Protein AF-A0A8S3QLZ5-F1 (afdb_monomer_lite)

Foldseek 3Di:
DDDPDDPPPPFPWDFDWAWEDQFPDDTDTDTFTAGPQATFQLSRLVRVCVVLVPDPLCSVQKFKFFDDPPDGDTDDRRDHDDPDGPHMYIAGNAQDPVSLLVLCVGVSSLSSHLSVLVVCVVVVVFPDDPVLVVVLVV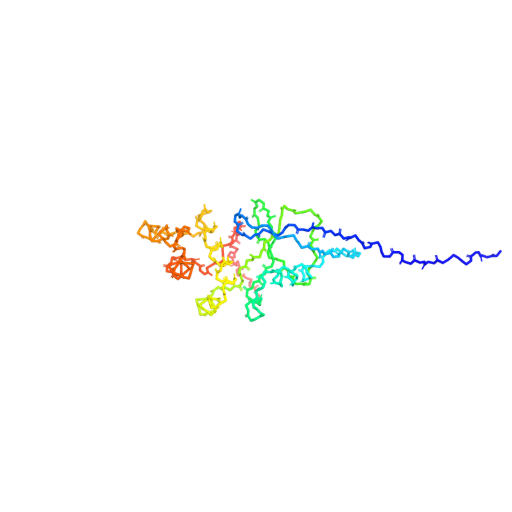CCPPVRHPSVVNVVSSVVTPCSSPDDDPPDDDDDDPPPPD

Secondary structure (DSSP, 8-state):
-------------EEEEEEEEETTTEEEEEEEEE-SS-BBHHHHHHHHHHHTT--HHHHTTEEEEEE-TT--EEPPTTPBPPSS-SEEEEEE----HHHHHHHTTSHHHHHHHHHHHHHHHHTTSS---HHHHHHHHHHH-TTS--HHHHHHHHTTSTTTT-----S-----------

Radius of gyration: 21.15 Å; chains: 1; bounding box: 56×43×69 Å

Organism: Mytilus edulis (NCBI:txid6550)

Structure (mmCIF, N/CA/C/O backbone):
data_AF-A0A8S3QLZ5-F1
#
_entry.id   AF-A0A8S3QLZ5-F1
#
loop_
_atom_site.group_PDB
_atom_site.id
_atom_site.type_symbol
_atom_site.label_atom_id
_atom_site.label_alt_id
_atom_site.label_comp_id
_atom_site.label_asym_id
_atom_site.label_entity_id
_atom_site.label_seq_id
_atom_site.pdbx_PDB_ins_code
_atom_site.Cartn_x
_atom_site.Cartn_y
_atom_site.Cartn_z
_atom_site.occupancy
_atom_site.B_iso_or_equiv
_atom_site.auth_seq_id
_atom_site.auth_comp_id
_atom_site.auth_asym_id
_atom_site.auth_atom_id
_atom_site.pdbx_PDB_model_num
ATOM 1 N N . MET A 1 1 ? 35.419 -14.842 -52.013 1.00 38.66 1 MET A N 1
ATOM 2 C CA . MET A 1 1 ? 35.947 -14.311 -50.736 1.00 38.66 1 MET A CA 1
ATOM 3 C C . MET A 1 1 ? 34.857 -13.467 -50.095 1.00 38.66 1 MET A C 1
ATOM 5 O O . MET A 1 1 ? 34.065 -12.885 -50.821 1.00 38.66 1 MET A O 1
ATOM 9 N N . ALA A 1 2 ? 34.747 -13.567 -48.773 1.00 33.78 2 ALA A N 1
ATOM 10 C CA . ALA A 1 2 ? 33.535 -13.402 -47.974 1.00 33.78 2 ALA A CA 1
ATOM 11 C C . ALA A 1 2 ? 32.787 -12.062 -48.118 1.00 33.78 2 ALA A C 1
ATOM 13 O O . ALA A 1 2 ? 33.377 -10.986 -48.067 1.00 33.78 2 ALA A O 1
ATOM 14 N N . ASN A 1 3 ? 31.458 -12.184 -48.206 1.00 32.62 3 ASN A N 1
ATOM 15 C CA . ASN A 1 3 ? 30.472 -11.127 -48.013 1.00 32.62 3 ASN A CA 1
ATOM 16 C C . ASN A 1 3 ? 30.622 -10.501 -46.617 1.00 32.62 3 ASN A C 1
ATOM 18 O O . ASN A 1 3 ? 30.444 -11.182 -45.607 1.00 32.62 3 ASN A O 1
ATOM 22 N N . GLY A 1 4 ? 30.874 -9.192 -46.568 1.00 35.72 4 GLY A N 1
ATOM 23 C CA . GLY A 1 4 ? 30.741 -8.376 -45.362 1.00 35.72 4 GLY A CA 1
ATOM 24 C C . GLY A 1 4 ? 29.267 -8.174 -45.011 1.00 35.72 4 GLY A C 1
ATOM 25 O O . GLY A 1 4 ? 28.651 -7.185 -45.406 1.00 35.72 4 GLY A O 1
ATOM 26 N N . GLY A 1 5 ? 28.690 -9.140 -44.298 1.00 31.17 5 GLY A N 1
ATOM 27 C CA . GLY A 1 5 ? 27.349 -9.052 -43.730 1.00 31.17 5 GLY A CA 1
ATOM 28 C C . GLY A 1 5 ? 27.332 -8.146 -42.500 1.00 31.17 5 GLY A C 1
ATOM 29 O O . GLY A 1 5 ? 27.926 -8.456 -41.473 1.00 31.17 5 GLY A O 1
ATOM 30 N N . LYS A 1 6 ? 26.630 -7.018 -42.618 1.00 37.41 6 LYS A N 1
ATOM 31 C CA . LYS A 1 6 ? 26.263 -6.115 -41.523 1.00 37.41 6 LYS A CA 1
ATOM 32 C C . LYS A 1 6 ? 25.498 -6.881 -40.435 1.00 37.41 6 LYS A C 1
ATOM 34 O O . LYS A 1 6 ? 24.363 -7.285 -40.670 1.00 37.41 6 LYS A O 1
ATOM 39 N N . HIS A 1 7 ? 26.046 -6.989 -39.227 1.00 30.58 7 HIS A N 1
ATOM 40 C CA . HIS A 1 7 ? 25.241 -7.292 -38.042 1.00 30.58 7 HIS A CA 1
ATOM 41 C C . HIS A 1 7 ? 24.691 -5.983 -37.469 1.00 30.58 7 HIS A C 1
ATOM 43 O O . HIS A 1 7 ? 25.236 -5.395 -36.540 1.00 30.58 7 HIS A O 1
ATOM 49 N N . GLN A 1 8 ? 23.600 -5.496 -38.063 1.00 28.69 8 GLN A N 1
ATOM 50 C CA . GLN A 1 8 ? 22.702 -4.585 -37.361 1.00 28.69 8 GLN A CA 1
ATOM 51 C C . GLN A 1 8 ? 22.042 -5.403 -36.247 1.00 28.69 8 GLN A C 1
ATOM 53 O O . GLN A 1 8 ? 21.185 -6.244 -36.515 1.00 28.69 8 GLN A O 1
ATOM 58 N N . HIS A 1 9 ? 22.459 -5.190 -34.998 1.00 26.91 9 HIS A N 1
ATOM 59 C CA . HIS A 1 9 ? 21.696 -5.649 -33.842 1.00 26.91 9 HIS A CA 1
ATOM 60 C C . HIS A 1 9 ? 20.375 -4.878 -33.822 1.00 26.91 9 HIS A C 1
ATOM 62 O O . HIS A 1 9 ? 20.281 -3.764 -33.309 1.00 26.91 9 HIS A O 1
ATOM 68 N N . VAL A 1 10 ? 19.349 -5.457 -34.441 1.00 25.02 10 VAL A N 1
ATOM 69 C CA . VAL A 1 10 ? 17.976 -4.977 -34.326 1.00 25.02 10 VAL A CA 1
ATOM 70 C C . VAL A 1 10 ? 17.531 -5.281 -32.897 1.00 25.02 10 VAL A C 1
ATOM 72 O O . VAL A 1 10 ? 17.107 -6.391 -32.583 1.00 25.02 10 VAL A O 1
ATOM 75 N N . HIS A 1 11 ? 17.664 -4.304 -32.000 1.00 28.17 11 HIS A N 1
ATOM 76 C CA . HIS A 1 11 ? 16.975 -4.341 -30.716 1.00 28.17 11 HIS A CA 1
ATOM 77 C C . HIS A 1 11 ? 15.482 -4.214 -31.005 1.00 28.17 11 HIS A C 1
ATOM 79 O O . HIS A 1 11 ? 14.970 -3.126 -31.266 1.00 28.17 11 HIS A O 1
ATOM 85 N N . VAL A 1 12 ? 14.781 -5.345 -31.014 1.00 28.92 12 VAL A N 1
ATOM 86 C CA . VAL A 1 12 ? 13.329 -5.359 -31.158 1.00 28.92 12 VAL A CA 1
ATOM 87 C C . VAL A 1 12 ? 12.719 -4.873 -29.841 1.00 28.92 12 VAL A C 1
ATOM 89 O O . VAL A 1 12 ? 12.478 -5.649 -28.920 1.00 28.92 12 VAL A O 1
ATOM 92 N N . ILE A 1 13 ? 12.524 -3.559 -29.735 1.00 28.52 13 ILE A N 1
ATOM 93 C CA . ILE A 1 13 ? 11.860 -2.914 -28.603 1.00 28.52 13 ILE A CA 1
ATOM 94 C C . ILE A 1 13 ? 10.350 -3.013 -28.833 1.00 28.52 13 ILE A C 1
ATOM 96 O O . ILE A 1 13 ? 9.782 -2.285 -29.646 1.00 28.52 13 ILE A O 1
ATOM 100 N N . TRP A 1 14 ? 9.682 -3.906 -28.106 1.00 30.55 14 TRP A N 1
ATOM 101 C CA . TRP A 1 14 ? 8.222 -3.967 -28.100 1.00 30.55 14 TRP A CA 1
ATOM 102 C C . TRP A 1 14 ? 7.679 -3.030 -27.024 1.00 30.55 14 TRP A C 1
ATOM 104 O O . TRP A 1 14 ? 8.029 -3.145 -25.848 1.00 30.55 14 TRP A O 1
ATOM 114 N N . LYS A 1 15 ? 6.805 -2.104 -27.422 1.00 35.25 15 LYS A N 1
ATOM 115 C CA . LYS A 1 15 ? 6.045 -1.262 -26.496 1.00 35.25 15 LYS A CA 1
ATOM 116 C C . LYS A 1 15 ? 4.899 -2.091 -25.925 1.00 35.25 15 LYS A C 1
ATOM 118 O O . LYS A 1 15 ? 3.974 -2.436 -26.656 1.00 35.25 15 LYS A O 1
ATOM 123 N N . ILE A 1 16 ? 4.962 -2.409 -24.636 1.00 42.19 16 ILE A N 1
ATOM 124 C CA . ILE A 1 16 ? 3.961 -3.247 -23.966 1.00 42.19 16 ILE A CA 1
ATOM 125 C C . ILE A 1 16 ? 3.168 -2.375 -22.985 1.00 42.19 16 ILE A C 1
ATOM 127 O O . ILE A 1 16 ? 3.733 -1.523 -22.296 1.00 42.19 16 ILE A O 1
ATOM 131 N N . LEU A 1 17 ? 1.845 -2.561 -22.960 1.00 40.56 17 LEU A N 1
ATOM 132 C CA . LEU A 1 17 ? 0.962 -1.995 -21.941 1.00 40.56 17 LEU A CA 1
ATOM 133 C C . LEU A 1 17 ? 0.842 -2.997 -20.794 1.00 40.56 17 LEU A C 1
ATOM 135 O O . LEU A 1 17 ? 0.566 -4.172 -21.034 1.00 40.56 17 LEU A O 1
ATOM 139 N N . ARG A 1 18 ? 1.049 -2.535 -19.562 1.00 45.38 18 ARG A N 1
ATOM 140 C CA . ARG A 1 18 ? 0.749 -3.311 -18.355 1.00 45.38 18 ARG A CA 1
ATOM 141 C C . ARG A 1 18 ? -0.312 -2.592 -17.542 1.00 45.38 18 ARG A C 1
ATOM 143 O O . ARG A 1 18 ? -0.185 -1.391 -17.306 1.00 45.38 18 ARG A O 1
ATOM 150 N N . ASP A 1 19 ? -1.334 -3.339 -17.143 1.00 45.28 19 ASP A N 1
ATOM 151 C CA . ASP A 1 19 ? -2.345 -2.877 -16.202 1.00 45.28 19 ASP A CA 1
ATOM 152 C C . ASP A 1 19 ? -1.801 -3.081 -14.780 1.00 45.28 19 ASP A C 1
ATOM 154 O O . ASP A 1 19 ? -1.492 -4.198 -14.362 1.00 45.28 19 ASP A O 1
ATOM 158 N N . ILE A 1 20 ? -1.633 -1.980 -14.055 1.00 53.75 20 ILE A N 1
ATOM 159 C CA . ILE A 1 20 ? -1.328 -1.965 -12.627 1.00 53.75 20 ILE A CA 1
ATOM 160 C C . ILE A 1 20 ? -2.637 -1.711 -11.909 1.00 53.75 20 ILE A C 1
ATOM 162 O O . ILE A 1 20 ? -3.325 -0.733 -12.195 1.00 53.75 20 ILE A O 1
ATOM 166 N N . THR A 1 21 ? -2.980 -2.586 -10.982 1.00 53.19 21 THR A N 1
ATOM 167 C CA . THR A 1 21 ? -4.201 -2.457 -10.203 1.00 53.19 21 THR A CA 1
ATOM 168 C C . THR A 1 21 ? -3.888 -1.775 -8.879 1.00 53.19 21 THR A C 1
ATOM 170 O O . THR A 1 21 ? -2.900 -2.076 -8.208 1.00 53.19 21 THR A O 1
ATOM 173 N N . ILE A 1 22 ? -4.739 -0.823 -8.523 1.00 49.91 22 ILE A N 1
ATOM 174 C CA . ILE A 1 22 ? -4.688 -0.060 -7.285 1.00 49.91 22 ILE A CA 1
ATOM 175 C C . ILE A 1 22 ? -6.006 -0.328 -6.552 1.00 49.91 22 ILE A C 1
ATOM 177 O O . ILE A 1 22 ? -7.075 0.137 -6.963 1.00 49.91 22 ILE A O 1
ATOM 181 N N . GLY A 1 23 ? -5.953 -1.138 -5.493 1.00 50.50 23 GLY A N 1
ATOM 182 C CA . GLY A 1 23 ? -7.153 -1.612 -4.791 1.00 50.50 23 GLY A CA 1
ATOM 183 C C . GLY A 1 23 ? -8.112 -2.396 -5.703 1.00 50.50 23 GLY A C 1
ATOM 184 O O . GLY A 1 23 ? -7.674 -3.163 -6.553 1.00 50.50 23 GLY A O 1
ATOM 185 N N . LYS A 1 24 ? -9.431 -2.204 -5.538 1.00 39.03 24 LYS A N 1
ATOM 186 C CA . LYS A 1 24 ? -10.476 -2.927 -6.298 1.00 39.03 24 LYS A CA 1
ATOM 187 C C . LYS A 1 24 ? -10.855 -2.350 -7.675 1.00 39.03 24 LYS A C 1
ATOM 189 O O . LYS A 1 24 ? -11.466 -3.067 -8.462 1.00 39.03 24 LYS A O 1
ATOM 194 N N . HIS A 1 25 ? -10.571 -1.075 -7.973 1.00 45.44 25 HIS A N 1
ATOM 195 C CA . HIS A 1 25 ? -11.290 -0.363 -9.055 1.00 45.44 25 HIS A CA 1
ATOM 196 C C . HIS A 1 25 ? -10.466 0.600 -9.916 1.00 45.44 25 HIS A C 1
ATOM 198 O O . HIS A 1 25 ? -11.017 1.169 -10.858 1.00 45.44 25 HIS A O 1
ATOM 204 N N . GLN A 1 26 ? -9.172 0.796 -9.647 1.00 57.19 26 GLN A N 1
ATOM 205 C CA . GLN A 1 26 ? -8.365 1.710 -10.452 1.00 57.19 26 GLN A CA 1
ATOM 206 C C . GLN A 1 26 ? -7.246 0.950 -11.159 1.00 57.19 26 GLN A C 1
ATOM 208 O O . GLN A 1 26 ? -6.352 0.388 -10.529 1.00 57.19 26 GLN A O 1
ATOM 213 N N . HIS A 1 27 ? -7.325 0.925 -12.488 1.00 66.12 27 HIS A N 1
ATOM 214 C CA . HIS A 1 27 ? -6.304 0.342 -13.347 1.00 66.12 27 HIS A CA 1
ATOM 215 C C . HIS A 1 27 ? -5.479 1.458 -13.975 1.00 66.12 27 HIS A C 1
ATOM 217 O O . HIS A 1 27 ? -6.002 2.327 -14.675 1.00 66.12 27 HIS A O 1
ATOM 223 N N . LEU A 1 28 ? -4.176 1.419 -13.741 1.00 70.38 28 LEU A N 1
ATOM 224 C CA . LEU A 1 28 ? -3.210 2.295 -14.369 1.00 70.38 28 LEU A CA 1
ATOM 225 C C . LEU A 1 28 ? -2.515 1.547 -15.504 1.00 70.38 28 LEU A C 1
ATOM 227 O O . LEU A 1 28 ? -1.862 0.531 -15.282 1.00 70.38 28 LEU A O 1
ATOM 231 N N . ARG A 1 29 ? -2.606 2.075 -16.727 1.00 73.88 29 ARG A N 1
ATOM 232 C CA . ARG A 1 29 ? -1.867 1.533 -17.873 1.00 73.88 29 ARG A CA 1
ATOM 233 C C . ARG A 1 29 ? -0.500 2.173 -17.994 1.00 73.88 29 ARG A C 1
ATOM 235 O O . ARG A 1 29 ? -0.386 3.303 -18.467 1.00 73.88 29 ARG A O 1
ATOM 242 N N . VAL A 1 30 ? 0.539 1.419 -17.661 1.00 77.50 30 VAL A N 1
ATOM 243 C CA . VAL A 1 30 ? 1.923 1.876 -17.796 1.00 77.50 30 VAL A CA 1
ATOM 244 C C . VAL A 1 30 ? 2.525 1.351 -19.095 1.00 77.50 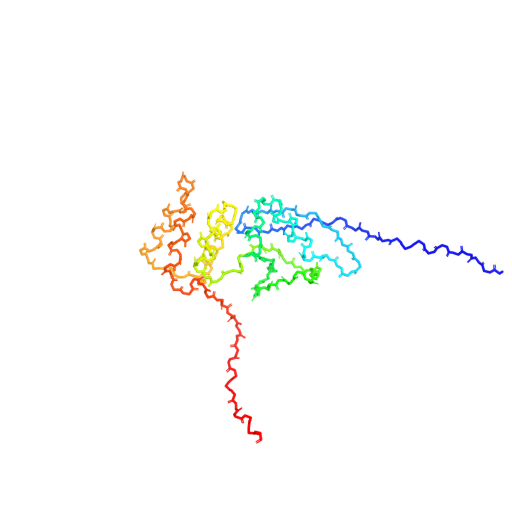30 VAL A C 1
ATOM 246 O O . VAL A 1 30 ? 2.448 0.165 -19.419 1.00 77.50 30 VAL A O 1
ATOM 249 N N . ARG A 1 31 ? 3.122 2.265 -19.866 1.00 76.12 31 ARG A N 1
ATOM 250 C CA . ARG A 1 31 ? 3.871 1.949 -21.089 1.00 76.12 31 ARG A CA 1
ATOM 251 C C . ARG A 1 31 ? 5.329 1.713 -20.738 1.00 76.12 31 ARG A C 1
ATOM 253 O O . ARG A 1 31 ? 6.014 2.647 -20.317 1.00 76.12 31 ARG A O 1
ATOM 260 N N . VAL A 1 32 ? 5.810 0.504 -20.984 1.00 81.25 32 VAL A N 1
ATOM 261 C CA . VAL A 1 32 ? 7.182 0.093 -20.661 1.00 81.25 32 VAL A CA 1
ATOM 262 C C . VAL A 1 32 ? 7.878 -0.538 -21.850 1.00 81.25 32 VAL A C 1
ATOM 264 O O . VAL A 1 32 ? 7.230 -1.014 -22.791 1.00 81.25 32 VAL A O 1
ATOM 267 N N . TYR A 1 33 ? 9.205 -0.501 -21.806 1.00 80.00 33 TYR A N 1
ATOM 268 C CA . TYR A 1 33 ? 10.045 -1.112 -22.818 1.00 80.00 33 TYR A CA 1
ATOM 269 C C . TYR A 1 33 ? 10.495 -2.495 -22.361 1.00 80.00 33 TYR A C 1
ATOM 271 O O . TYR A 1 33 ? 10.914 -2.698 -21.224 1.00 80.00 33 TYR A O 1
ATOM 279 N N . ARG A 1 34 ? 10.400 -3.466 -23.269 1.00 81.69 34 ARG A N 1
ATOM 280 C CA . ARG A 1 34 ? 10.999 -4.783 -23.073 1.00 81.69 34 ARG A CA 1
ATOM 281 C C . ARG A 1 34 ? 12.383 -4.800 -23.717 1.00 81.69 34 ARG A C 1
ATOM 283 O O . ARG A 1 34 ? 12.490 -4.555 -24.918 1.00 81.69 34 ARG A O 1
ATOM 290 N N . ASN A 1 35 ? 13.410 -5.101 -22.928 1.00 81.94 35 ASN A N 1
ATOM 291 C CA . ASN A 1 35 ? 14.761 -5.388 -23.410 1.00 81.94 35 ASN A CA 1
ATOM 292 C C . ASN A 1 35 ? 14.979 -6.916 -23.532 1.00 81.94 35 ASN A C 1
ATOM 294 O O . ASN A 1 35 ? 14.023 -7.692 -23.449 1.00 81.94 35 ASN A O 1
ATOM 298 N N . GLN A 1 36 ? 16.221 -7.348 -23.783 1.00 80.75 36 GLN A N 1
ATOM 299 C CA . GLN A 1 36 ? 16.559 -8.775 -23.920 1.00 80.75 36 GLN A CA 1
ATOM 300 C C . GLN A 1 36 ? 16.295 -9.569 -22.630 1.00 80.75 36 GLN A C 1
ATOM 302 O O . GLN A 1 36 ? 15.846 -10.711 -22.710 1.00 80.75 36 GLN A O 1
ATOM 307 N N . ASP A 1 37 ? 16.494 -8.940 -21.472 1.00 80.56 37 ASP A N 1
ATOM 308 C CA . ASP A 1 37 ? 16.343 -9.557 -20.151 1.00 80.56 37 ASP A CA 1
ATOM 309 C C . ASP A 1 37 ? 14.888 -9.549 -19.651 1.00 80.56 37 ASP A C 1
ATOM 311 O O . ASP A 1 37 ? 14.487 -10.396 -18.854 1.00 80.56 37 ASP A O 1
ATOM 315 N N . GLY A 1 38 ? 14.062 -8.617 -20.137 1.00 85.38 38 GLY A N 1
ATOM 316 C CA . GLY A 1 38 ? 12.651 -8.519 -19.786 1.00 85.38 38 GLY A CA 1
ATOM 317 C C . GLY A 1 38 ? 12.154 -7.082 -19.674 1.00 85.38 38 GLY A C 1
ATOM 318 O O . GLY A 1 38 ? 12.584 -6.185 -20.394 1.00 85.38 38 GLY A O 1
ATOM 319 N N . ILE A 1 39 ? 11.176 -6.870 -18.796 1.00 86.50 39 ILE A N 1
ATOM 320 C CA . ILE A 1 39 ? 10.671 -5.538 -18.440 1.00 86.50 39 ILE A CA 1
ATOM 321 C C . ILE A 1 39 ? 11.205 -5.209 -17.048 1.00 86.50 39 ILE A C 1
ATOM 323 O O . ILE A 1 39 ? 10.994 -5.997 -16.129 1.00 86.50 39 ILE A O 1
ATOM 327 N N . SER A 1 40 ? 11.881 -4.072 -16.883 1.00 89.50 40 SER A N 1
ATOM 328 C CA . SER A 1 40 ? 12.439 -3.666 -15.587 1.00 89.50 40 SER A CA 1
ATOM 329 C C . SER A 1 40 ? 11.334 -3.360 -14.572 1.00 89.50 40 SER A C 1
ATOM 331 O O . SER A 1 40 ? 10.430 -2.570 -14.850 1.00 89.50 40 SER A O 1
ATOM 333 N N . THR A 1 41 ? 11.427 -3.949 -13.376 1.00 90.12 41 THR A N 1
ATOM 334 C CA . THR A 1 41 ? 10.516 -3.639 -12.261 1.00 90.12 41 THR A CA 1
ATOM 335 C C . THR A 1 41 ? 10.641 -2.174 -11.855 1.00 90.12 41 THR A C 1
ATOM 337 O O . THR A 1 41 ? 9.626 -1.515 -11.633 1.00 90.12 41 THR A O 1
ATOM 340 N N . ASN A 1 42 ? 11.869 -1.644 -11.808 1.00 91.62 42 ASN A N 1
ATOM 341 C CA . ASN A 1 42 ? 12.111 -0.247 -11.456 1.00 91.62 42 ASN A CA 1
ATOM 342 C C . ASN A 1 42 ? 11.460 0.719 -12.452 1.00 91.62 42 ASN A C 1
ATOM 344 O O . ASN A 1 42 ? 10.768 1.638 -12.034 1.00 91.62 42 ASN A O 1
ATOM 348 N N . GLU A 1 43 ? 11.605 0.474 -13.761 1.00 90.81 43 GLU A N 1
ATOM 349 C CA . GLU A 1 43 ? 10.988 1.322 -14.796 1.00 90.81 43 GLU A CA 1
ATOM 350 C C . GLU A 1 43 ? 9.459 1.353 -14.656 1.00 90.81 43 GLU A C 1
ATOM 352 O O . GLU A 1 43 ? 8.828 2.404 -14.788 1.00 90.81 43 GLU A O 1
ATOM 357 N N . VAL A 1 44 ? 8.853 0.191 -14.393 1.00 89.31 44 VAL A N 1
ATOM 358 C CA . VAL A 1 44 ? 7.405 0.078 -14.185 1.00 89.31 44 VAL A CA 1
ATOM 359 C C . VAL A 1 44 ? 6.991 0.863 -12.946 1.00 89.31 44 VAL A C 1
ATOM 361 O O . VAL A 1 44 ? 6.050 1.651 -13.019 1.00 89.31 44 VAL A O 1
ATOM 364 N N . PHE A 1 45 ? 7.693 0.662 -11.829 1.00 91.56 45 PHE A N 1
ATOM 365 C CA . PHE A 1 45 ? 7.384 1.300 -10.556 1.00 91.56 45 PHE A CA 1
ATOM 366 C C . PHE A 1 45 ? 7.527 2.825 -10.623 1.00 91.56 45 PHE A C 1
ATOM 368 O O . PHE A 1 45 ? 6.589 3.526 -10.255 1.00 91.56 45 PHE A O 1
ATOM 375 N N . GLU A 1 46 ? 8.631 3.344 -11.167 1.00 92.81 46 GLU A N 1
ATOM 376 C CA . GLU A 1 46 ? 8.865 4.786 -11.330 1.00 92.81 46 GLU A CA 1
ATOM 377 C C . GLU A 1 46 ? 7.799 5.447 -12.204 1.00 92.81 46 GLU A C 1
ATOM 379 O O . GLU A 1 46 ? 7.254 6.494 -11.856 1.00 92.81 46 GLU A O 1
ATOM 384 N N . LYS A 1 47 ? 7.450 4.829 -13.338 1.00 91.50 47 LYS A N 1
ATOM 385 C CA . LYS A 1 47 ? 6.393 5.366 -14.202 1.00 91.50 47 LYS A CA 1
ATOM 386 C C . LYS A 1 47 ? 5.033 5.317 -13.522 1.00 91.50 47 LYS A C 1
ATOM 388 O O . LYS A 1 47 ? 4.247 6.247 -13.686 1.00 91.50 47 LYS A O 1
ATOM 393 N N . ALA A 1 48 ? 4.746 4.254 -12.776 1.00 90.00 48 ALA A N 1
ATOM 394 C CA . ALA A 1 48 ? 3.480 4.108 -12.080 1.00 90.00 48 ALA A CA 1
ATOM 395 C C . ALA A 1 48 ? 3.305 5.175 -10.995 1.00 90.00 48 ALA A C 1
ATOM 397 O O . ALA A 1 48 ? 2.295 5.876 -10.981 1.00 90.00 48 ALA A O 1
ATOM 398 N N . THR A 1 49 ? 4.304 5.350 -10.129 1.00 91.94 49 THR A N 1
ATOM 399 C CA . THR A 1 49 ? 4.268 6.350 -9.053 1.00 91.94 49 THR A CA 1
ATOM 400 C C . THR A 1 49 ? 4.263 7.775 -9.601 1.00 91.94 49 THR A C 1
ATOM 402 O O . THR A 1 49 ? 3.523 8.616 -9.089 1.00 91.94 49 THR A O 1
ATOM 405 N N . PHE A 1 50 ? 4.983 8.029 -10.699 1.00 92.69 50 PHE A N 1
ATOM 406 C CA . PHE A 1 50 ? 4.923 9.301 -11.416 1.00 92.69 50 PHE A CA 1
ATOM 407 C C . PHE A 1 50 ? 3.521 9.592 -11.966 1.00 92.69 50 PHE A C 1
ATOM 409 O O . PHE A 1 50 ? 2.982 10.673 -11.743 1.00 92.69 50 PHE A O 1
ATOM 416 N N . MET A 1 51 ? 2.897 8.630 -12.654 1.00 89.00 51 MET A N 1
ATOM 417 C CA . MET A 1 51 ? 1.547 8.803 -13.205 1.00 89.00 51 MET A CA 1
ATOM 418 C C . MET A 1 51 ? 0.480 8.976 -12.117 1.00 89.00 51 MET A C 1
ATOM 420 O O . MET A 1 51 ? -0.534 9.626 -12.363 1.00 89.00 51 MET A O 1
ATOM 424 N N . LEU A 1 52 ? 0.707 8.415 -10.928 1.00 88.94 52 LEU A N 1
ATOM 425 C CA . LEU A 1 52 ? -0.151 8.617 -9.761 1.00 88.94 52 LEU A CA 1
ATOM 426 C C . LEU A 1 52 ? 0.083 9.952 -9.060 1.00 88.94 52 LEU A C 1
ATOM 428 O O . LEU A 1 52 ? -0.695 10.299 -8.180 1.00 88.94 52 LEU A O 1
ATOM 432 N N . ASN A 1 53 ? 1.119 10.703 -9.446 1.00 93.25 53 ASN A N 1
ATOM 433 C CA . ASN A 1 53 ? 1.542 11.927 -8.774 1.00 93.25 53 ASN A CA 1
ATOM 434 C C . ASN A 1 53 ? 1.864 11.700 -7.281 1.00 93.25 53 ASN A C 1
ATOM 436 O O . ASN A 1 53 ? 1.585 12.550 -6.434 1.00 93.25 53 ASN A O 1
ATOM 440 N N . LEU A 1 54 ? 2.437 10.534 -6.960 1.00 92.50 54 LEU A N 1
ATOM 441 C CA . LEU A 1 54 ? 2.925 10.220 -5.619 1.00 92.50 54 LEU A CA 1
ATOM 442 C C . LEU A 1 54 ? 4.154 11.087 -5.316 1.00 92.50 54 LEU A C 1
ATOM 444 O O . LEU A 1 54 ? 5.073 11.173 -6.134 1.00 92.50 54 LEU A O 1
ATOM 448 N N . LYS A 1 55 ? 4.204 11.736 -4.147 1.00 95.38 55 LYS A N 1
ATOM 449 C CA . LYS A 1 55 ? 5.346 12.587 -3.790 1.00 95.38 55 LYS A CA 1
ATOM 450 C C . LYS A 1 55 ? 6.604 11.739 -3.664 1.00 95.38 55 LYS A C 1
ATOM 452 O O . LYS A 1 55 ? 6.577 10.663 -3.076 1.00 95.38 55 LYS A O 1
ATOM 457 N N . GLN A 1 56 ? 7.741 12.275 -4.107 1.00 93.69 56 GLN A N 1
ATOM 458 C CA . GLN A 1 56 ? 9.022 11.561 -4.062 1.00 93.69 56 GLN A CA 1
ATOM 459 C C . GLN A 1 56 ? 9.380 11.047 -2.656 1.00 93.69 56 GLN A C 1
ATOM 461 O O . GLN A 1 56 ? 9.849 9.923 -2.519 1.00 93.69 56 GLN A O 1
ATOM 466 N N . ALA A 1 57 ? 9.103 11.839 -1.615 1.00 94.62 57 ALA A N 1
ATOM 467 C CA . ALA A 1 57 ? 9.323 11.453 -0.217 1.00 94.62 57 ALA A CA 1
ATOM 468 C C . ALA A 1 57 ? 8.414 10.303 0.262 1.00 94.62 57 ALA A C 1
ATOM 470 O O . ALA A 1 57 ? 8.655 9.722 1.311 1.00 94.62 57 ALA A O 1
ATOM 471 N N . SER A 1 58 ? 7.349 9.994 -0.477 1.00 95.94 58 SER A N 1
ATOM 472 C CA . SER A 1 58 ? 6.454 8.872 -0.204 1.00 95.94 58 SER A CA 1
ATOM 473 C C . SER A 1 58 ? 6.826 7.635 -1.019 1.00 95.94 58 SER A C 1
ATOM 475 O O . SER A 1 58 ? 6.608 6.532 -0.536 1.00 95.94 58 SER A O 1
ATOM 477 N N . VAL A 1 59 ? 7.426 7.791 -2.208 1.00 94.62 59 VAL A N 1
ATOM 478 C CA . VAL A 1 59 ? 7.768 6.690 -3.135 1.00 94.62 59 VAL A CA 1
ATOM 479 C C . VAL A 1 59 ? 8.591 5.583 -2.470 1.00 94.62 59 VAL A C 1
ATOM 481 O O . VAL A 1 59 ? 8.325 4.409 -2.712 1.00 94.62 59 VAL A O 1
ATOM 484 N N . GLU A 1 60 ? 9.553 5.930 -1.611 1.00 93.69 60 GLU A N 1
ATOM 485 C CA . GLU A 1 60 ? 10.425 4.951 -0.938 1.00 93.69 60 GLU A CA 1
ATOM 486 C C . GLU A 1 60 ? 9.679 3.993 0.006 1.00 93.69 60 GLU A C 1
ATOM 488 O O . GLU A 1 60 ? 10.184 2.922 0.342 1.00 93.69 60 GLU A O 1
ATOM 493 N N . HIS A 1 61 ? 8.457 4.356 0.399 1.00 95.56 61 HIS A N 1
ATOM 494 C CA . HIS A 1 61 ? 7.603 3.578 1.286 1.00 95.56 61 HIS A CA 1
ATOM 495 C C . HIS A 1 61 ? 6.577 2.725 0.539 1.00 95.56 61 HIS A C 1
ATOM 497 O O . HIS A 1 61 ? 5.680 2.169 1.166 1.00 95.56 61 HIS A O 1
ATOM 503 N N . PHE A 1 62 ? 6.697 2.603 -0.782 1.00 93.12 62 PHE A N 1
ATOM 504 C CA . PHE A 1 62 ? 5.873 1.720 -1.599 1.00 93.12 62 PHE A CA 1
ATOM 505 C C . PHE A 1 62 ? 6.747 0.755 -2.397 1.00 93.12 62 PHE A C 1
ATOM 507 O O . PHE A 1 62 ? 7.936 0.980 -2.623 1.00 93.12 62 PHE A O 1
ATOM 514 N N . SER A 1 63 ? 6.158 -0.357 -2.826 1.00 91.81 63 SER A N 1
ATOM 515 C CA . SER A 1 63 ? 6.844 -1.337 -3.662 1.00 91.81 63 SER A CA 1
ATOM 516 C C . SER A 1 63 ? 5.875 -2.006 -4.629 1.00 91.81 63 SER A C 1
ATOM 518 O O . SER A 1 63 ? 4.657 -1.975 -4.432 1.00 91.81 63 SER A O 1
ATOM 520 N N . LEU A 1 64 ? 6.426 -2.599 -5.689 1.00 88.75 64 LEU A N 1
ATOM 521 C CA . LEU A 1 64 ? 5.657 -3.343 -6.676 1.00 88.75 64 LEU A CA 1
ATOM 522 C C . LEU A 1 64 ? 5.517 -4.803 -6.236 1.00 88.75 64 LEU A C 1
ATOM 524 O O . LEU A 1 64 ? 6.488 -5.443 -5.829 1.00 88.75 64 LEU A O 1
ATOM 528 N N . PHE A 1 65 ? 4.309 -5.337 -6.354 1.00 86.31 65 PHE A N 1
ATOM 529 C CA . PHE A 1 65 ? 3.971 -6.714 -6.023 1.00 86.31 65 PHE A CA 1
ATOM 530 C C . PHE A 1 65 ? 3.383 -7.428 -7.230 1.00 86.31 65 PHE A C 1
ATOM 532 O O . PHE A 1 65 ? 2.638 -6.836 -8.014 1.00 86.31 65 PHE A O 1
ATOM 539 N N . LEU A 1 66 ? 3.694 -8.717 -7.349 1.00 82.19 66 LEU A N 1
ATOM 540 C CA . LEU A 1 66 ? 2.974 -9.621 -8.238 1.00 82.19 66 LEU A CA 1
ATOM 541 C C . LEU A 1 66 ? 1.700 -10.100 -7.558 1.00 82.19 66 LEU A C 1
ATOM 543 O O . LEU A 1 66 ? 1.737 -10.538 -6.408 1.00 82.19 66 LEU A O 1
ATOM 547 N N . PHE A 1 67 ? 0.607 -10.085 -8.311 1.00 68.75 67 PHE A N 1
ATOM 548 C CA . PHE A 1 67 ? -0.623 -10.753 -7.926 1.00 68.75 67 PHE A CA 1
ATOM 549 C C . PHE A 1 67 ? -0.642 -12.175 -8.460 1.00 68.75 67 PHE A C 1
ATOM 551 O O . PHE A 1 67 ? -0.413 -12.417 -9.647 1.00 68.75 67 PHE A O 1
ATOM 558 N N . GLY A 1 68 ? -0.933 -13.112 -7.570 1.00 64.31 68 GLY A N 1
ATOM 559 C CA . GLY A 1 68 ? -1.187 -14.502 -7.900 1.00 64.31 68 GLY A CA 1
ATOM 560 C C . GLY A 1 68 ? -2.079 -15.121 -6.834 1.00 64.31 68 GLY A C 1
ATOM 561 O O . GLY A 1 68 ? -2.107 -14.655 -5.699 1.00 64.31 68 GLY A O 1
ATOM 562 N N . LYS A 1 69 ? -2.786 -16.199 -7.191 1.00 52.31 69 LYS A N 1
ATOM 563 C CA . LYS A 1 69 ? -3.814 -16.854 -6.356 1.00 52.31 69 LYS A CA 1
ATOM 564 C C . LYS A 1 69 ? -3.379 -17.285 -4.942 1.00 52.31 69 LYS A C 1
ATOM 566 O O . LYS A 1 69 ? -4.244 -17.701 -4.183 1.00 52.31 69 LYS A O 1
ATOM 571 N N . LYS A 1 70 ? -2.081 -17.269 -4.612 1.00 53.56 70 LYS A N 1
ATOM 572 C CA . LYS A 1 70 ? -1.539 -17.773 -3.333 1.00 53.56 70 LYS A CA 1
ATOM 573 C C . LYS A 1 70 ? -0.350 -16.995 -2.754 1.00 53.56 70 LYS A C 1
ATOM 575 O O . LYS A 1 70 ? 0.099 -17.327 -1.671 1.00 53.56 70 LYS A O 1
ATOM 580 N N . LEU A 1 71 ? 0.231 -16.024 -3.466 1.00 57.38 71 LEU A N 1
ATOM 581 C CA . LEU A 1 71 ? 1.483 -15.392 -3.025 1.00 57.38 71 LEU A CA 1
ATOM 582 C C . LEU A 1 71 ? 1.536 -13.917 -3.424 1.00 57.38 71 LEU A C 1
ATOM 584 O O . LEU A 1 71 ? 1.624 -13.588 -4.606 1.00 57.38 71 LEU A O 1
ATOM 588 N N . ASN A 1 72 ? 1.577 -13.042 -2.418 1.00 70.81 72 ASN A N 1
ATOM 589 C CA . ASN A 1 72 ? 1.953 -11.639 -2.574 1.00 70.81 72 ASN A CA 1
ATOM 590 C C . ASN A 1 72 ? 3.482 -11.536 -2.618 1.00 70.81 72 ASN A C 1
ATOM 592 O O . ASN A 1 72 ? 4.141 -11.367 -1.592 1.00 70.81 72 ASN A O 1
ATOM 596 N N . LYS A 1 73 ? 4.071 -11.656 -3.812 1.00 82.81 73 LYS A N 1
ATOM 597 C CA . LYS A 1 73 ? 5.527 -11.548 -3.963 1.00 82.81 73 LYS A CA 1
ATOM 598 C C . LYS A 1 73 ? 5.935 -10.103 -4.220 1.00 82.81 73 LYS A C 1
ATOM 600 O O . LYS A 1 73 ? 5.628 -9.553 -5.279 1.00 82.81 73 LYS A O 1
ATOM 605 N N . ARG A 1 74 ? 6.697 -9.526 -3.288 1.00 87.56 74 ARG A N 1
ATOM 606 C CA . ARG A 1 74 ? 7.397 -8.254 -3.501 1.00 87.56 74 ARG A CA 1
ATOM 607 C C . ARG A 1 74 ? 8.453 -8.415 -4.595 1.00 87.56 74 ARG A C 1
ATOM 609 O O . ARG A 1 74 ? 9.244 -9.360 -4.564 1.00 87.56 74 ARG A O 1
ATOM 616 N N . LEU A 1 75 ? 8.484 -7.479 -5.533 1.00 87.62 75 LEU A N 1
ATOM 617 C CA . LEU A 1 75 ? 9.503 -7.390 -6.573 1.00 87.62 75 LEU A CA 1
ATOM 618 C C . LEU A 1 75 ? 10.598 -6.413 -6.147 1.00 87.62 75 LEU A C 1
ATOM 620 O O . LEU A 1 75 ? 10.308 -5.322 -5.654 1.00 87.62 75 LEU A O 1
ATOM 624 N N . ARG A 1 76 ? 11.866 -6.788 -6.335 1.00 88.56 76 ARG A N 1
ATOM 625 C CA . ARG A 1 76 ? 12.985 -5.874 -6.082 1.00 88.56 76 ARG A CA 1
ATOM 626 C C . ARG A 1 76 ? 13.165 -4.957 -7.281 1.00 88.56 76 ARG A C 1
ATOM 628 O O . ARG A 1 76 ? 12.913 -5.344 -8.418 1.00 88.56 76 ARG A O 1
ATOM 635 N N . ASN A 1 77 ? 13.696 -3.763 -7.044 1.00 83.88 77 ASN A N 1
ATOM 636 C CA . ASN A 1 77 ? 13.916 -2.783 -8.110 1.00 83.88 77 ASN A CA 1
ATOM 637 C C . ASN A 1 77 ? 14.890 -3.305 -9.187 1.00 83.88 77 ASN A C 1
ATOM 639 O O . ASN A 1 77 ? 14.761 -2.956 -10.354 1.00 83.88 77 ASN A O 1
ATOM 643 N N . CYS A 1 78 ? 15.827 -4.184 -8.823 1.00 87.06 78 CYS A N 1
ATOM 644 C CA . CYS A 1 78 ? 16.759 -4.811 -9.763 1.00 87.06 78 CYS A CA 1
ATOM 645 C C . CYS A 1 78 ? 16.195 -6.038 -10.503 1.00 87.06 78 CYS A C 1
ATOM 647 O O . CYS A 1 78 ? 16.896 -6.601 -11.340 1.00 87.06 78 CYS A O 1
ATOM 649 N N . ASP A 1 79 ? 14.964 -6.467 -10.208 1.00 87.31 79 ASP A N 1
ATOM 650 C CA . ASP A 1 79 ? 14.354 -7.628 -10.853 1.00 87.31 79 ASP A CA 1
ATOM 651 C C . ASP A 1 79 ? 13.689 -7.248 -12.190 1.00 87.31 79 ASP A C 1
ATOM 653 O O . ASP A 1 79 ? 13.267 -6.107 -12.419 1.00 87.31 79 ASP A O 1
ATOM 657 N N . TYR A 1 80 ? 13.500 -8.249 -13.047 1.00 87.56 80 TYR A N 1
ATOM 658 C CA . TYR A 1 80 ? 12.670 -8.158 -14.246 1.00 87.56 80 TYR A CA 1
ATOM 659 C C . TYR A 1 80 ? 11.303 -8.809 -14.011 1.00 87.56 80 TYR A C 1
ATOM 661 O O . TYR A 1 80 ? 11.192 -9.821 -13.315 1.00 87.56 80 TYR A O 1
ATOM 669 N N . LEU A 1 81 ? 10.253 -8.248 -14.615 1.00 83.44 81 LEU A N 1
ATOM 670 C CA . LEU A 1 81 ? 8.910 -8.810 -14.525 1.00 83.44 81 LEU A CA 1
ATOM 671 C C . LEU A 1 81 ? 8.841 -10.191 -15.197 1.00 83.44 81 LEU A C 1
ATOM 673 O O . LEU A 1 81 ? 9.283 -10.332 -16.343 1.00 83.44 81 LEU A O 1
ATOM 677 N N . PRO A 1 82 ? 8.199 -11.189 -14.561 1.00 74.69 82 PRO A N 1
ATOM 678 C CA . PRO A 1 82 ? 7.923 -12.465 -15.209 1.00 74.69 82 PRO A CA 1
ATOM 679 C C . PRO A 1 82 ? 6.983 -12.270 -16.407 1.00 74.69 82 PRO A C 1
ATOM 681 O O . PRO A 1 82 ? 6.082 -11.430 -16.385 1.00 74.69 82 PRO A O 1
ATOM 684 N N . LEU A 1 83 ? 7.170 -13.053 -17.472 1.00 65.12 83 LEU A N 1
ATOM 685 C CA . LEU A 1 83 ? 6.414 -12.889 -18.723 1.00 65.12 83 LEU A CA 1
ATOM 686 C C . LEU A 1 83 ? 4.912 -13.184 -18.570 1.00 65.12 83 LEU A C 1
ATOM 688 O O . LEU A 1 83 ? 4.100 -12.560 -19.256 1.00 65.12 83 LEU A O 1
ATOM 692 N N . THR A 1 84 ? 4.557 -14.078 -17.646 1.00 62.19 84 THR A N 1
ATOM 693 C CA . THR A 1 84 ? 3.191 -14.523 -17.345 1.00 62.19 84 THR A CA 1
ATOM 694 C C . THR A 1 84 ? 2.848 -14.183 -15.895 1.00 62.19 84 THR A C 1
ATOM 696 O O . THR A 1 84 ? 3.361 -14.819 -14.975 1.00 62.19 84 THR A O 1
ATOM 699 N N . HIS A 1 85 ? 2.020 -13.167 -15.675 1.00 64.31 85 HIS A N 1
ATOM 700 C CA . HIS A 1 85 ? 1.469 -12.846 -14.358 1.00 64.31 85 HIS A CA 1
ATOM 701 C C . HIS A 1 85 ? 0.083 -12.220 -14.507 1.00 64.31 85 HIS A C 1
ATOM 703 O O . HIS A 1 85 ? -0.196 -11.569 -15.516 1.00 64.31 85 HIS A O 1
ATOM 709 N N . ASP A 1 86 ? -0.751 -12.428 -13.489 1.00 63.03 86 ASP A N 1
ATOM 710 C CA . ASP A 1 86 ? -2.168 -12.054 -13.495 1.00 63.03 86 ASP A CA 1
ATOM 711 C C . ASP A 1 86 ? -2.381 -10.556 -13.207 1.00 63.03 86 ASP A C 1
ATOM 713 O O . ASP A 1 86 ? -3.419 -9.998 -13.550 1.00 63.03 86 ASP A O 1
ATOM 717 N N . GLY A 1 87 ? -1.390 -9.877 -12.617 1.00 73.62 87 GLY A N 1
ATOM 718 C CA . GLY A 1 87 ? -1.430 -8.433 -12.388 1.00 73.62 87 GLY A CA 1
ATOM 719 C C . GLY A 1 87 ? -0.272 -7.911 -11.538 1.00 73.62 87 GLY A C 1
ATOM 720 O O . GLY A 1 87 ? 0.464 -8.683 -10.918 1.00 73.62 87 GLY A O 1
ATOM 721 N N . LEU A 1 88 ? -0.113 -6.587 -11.524 1.00 81.94 88 LEU A N 1
ATOM 722 C CA . LEU A 1 88 ? 0.852 -5.860 -10.695 1.00 81.94 88 LEU A CA 1
ATOM 723 C C . LEU A 1 88 ? 0.120 -4.901 -9.767 1.00 81.94 88 LEU A C 1
ATOM 725 O O . LEU A 1 88 ? -0.865 -4.291 -10.178 1.00 81.94 88 LEU A O 1
ATOM 729 N N . PHE A 1 89 ? 0.627 -4.738 -8.550 1.00 83.31 89 PHE A N 1
ATOM 730 C CA . PHE A 1 89 ? 0.045 -3.855 -7.542 1.00 83.31 89 PHE A CA 1
ATOM 731 C C . PHE A 1 89 ? 1.125 -2.997 -6.902 1.00 83.31 89 PHE A C 1
ATOM 733 O O . PHE A 1 89 ? 2.243 -3.461 -6.679 1.00 83.31 89 PHE A O 1
ATOM 740 N N . ILE A 1 90 ? 0.776 -1.756 -6.582 1.00 87.75 90 ILE A N 1
ATOM 741 C CA . ILE A 1 90 ? 1.582 -0.911 -5.704 1.00 87.75 90 ILE A CA 1
ATOM 742 C C . ILE A 1 90 ? 1.006 -1.048 -4.301 1.00 87.75 90 ILE A C 1
ATOM 744 O O . ILE A 1 90 ? -0.185 -0.819 -4.104 1.00 87.75 90 ILE A O 1
ATOM 748 N N . ARG A 1 91 ? 1.850 -1.428 -3.346 1.00 87.81 91 ARG A N 1
ATOM 749 C CA . ARG A 1 91 ? 1.477 -1.573 -1.935 1.00 87.81 91 ARG A CA 1
ATOM 750 C C . ARG A 1 91 ? 2.452 -0.827 -1.054 1.00 87.81 91 ARG A C 1
ATOM 752 O O . ARG A 1 91 ? 3.607 -0.620 -1.451 1.00 87.81 91 ARG A O 1
ATOM 759 N N . LYS A 1 92 ? 2.002 -0.450 0.137 1.00 91.25 92 LYS A N 1
ATOM 760 C CA . LYS A 1 92 ? 2.895 0.111 1.142 1.00 91.25 92 LYS A CA 1
ATOM 761 C C . LYS A 1 92 ? 3.944 -0.926 1.537 1.00 91.25 92 LYS A C 1
ATOM 763 O O . LYS A 1 92 ? 3.695 -2.127 1.604 1.00 91.25 92 LYS A O 1
ATOM 768 N N . TRP A 1 93 ? 5.142 -0.442 1.806 1.00 92.00 93 TRP A N 1
ATOM 769 C CA . TRP A 1 93 ? 6.248 -1.206 2.363 1.00 92.00 93 TRP A CA 1
ATOM 770 C C . TRP A 1 93 ? 6.813 -0.469 3.580 1.00 92.00 93 TRP A C 1
ATOM 772 O O . TRP A 1 93 ? 8.011 -0.216 3.704 1.00 92.00 93 TRP A O 1
ATOM 782 N N . CYS A 1 94 ? 5.903 -0.084 4.472 1.00 91.88 94 CYS A N 1
ATOM 783 C CA . CYS A 1 94 ? 6.193 0.473 5.782 1.00 91.88 94 CYS A CA 1
ATOM 784 C C . CYS A 1 94 ? 5.264 -0.163 6.823 1.00 91.88 94 CYS A C 1
ATOM 786 O O . CYS A 1 94 ? 4.058 -0.314 6.601 1.00 91.88 94 CYS A O 1
ATOM 788 N N . PHE A 1 95 ? 5.844 -0.515 7.966 1.00 91.75 95 PHE A N 1
ATOM 789 C CA . PHE A 1 95 ? 5.215 -1.340 9.001 1.00 91.75 95 PHE A CA 1
ATOM 790 C C . PHE A 1 95 ? 5.282 -0.656 10.368 1.00 91.75 95 PHE A C 1
ATOM 792 O O . PHE A 1 95 ? 5.398 -1.298 11.402 1.00 91.75 95 PHE A O 1
ATOM 799 N N . ASP A 1 96 ? 5.275 0.676 10.379 1.00 94.19 96 ASP A N 1
ATOM 800 C CA . ASP A 1 96 ? 5.303 1.443 11.613 1.00 94.19 96 ASP A CA 1
ATOM 801 C C . ASP A 1 96 ? 4.397 2.674 11.533 1.00 94.19 96 ASP A C 1
ATOM 803 O O . ASP A 1 96 ? 4.324 3.383 10.523 1.00 94.19 96 ASP A O 1
ATOM 807 N N . ALA A 1 97 ? 3.730 2.956 12.651 1.00 95.00 97 ALA A N 1
ATOM 808 C CA . ALA A 1 97 ? 2.744 4.025 12.739 1.00 95.00 97 ALA A CA 1
ATOM 809 C C . ALA A 1 97 ? 3.338 5.418 12.505 1.00 95.00 97 ALA A C 1
ATOM 811 O O . ALA A 1 97 ? 2.630 6.325 12.064 1.00 95.00 97 ALA A O 1
ATOM 812 N N . ARG A 1 98 ? 4.617 5.638 12.835 1.00 96.12 98 ARG A N 1
ATOM 813 C CA . ARG A 1 98 ? 5.239 6.963 12.728 1.00 96.12 98 ARG A CA 1
ATOM 814 C C . ARG A 1 98 ? 5.470 7.322 11.267 1.00 96.12 98 ARG A C 1
ATOM 816 O O . ARG A 1 98 ? 5.193 8.457 10.880 1.00 96.12 98 ARG A O 1
ATOM 823 N N . THR A 1 99 ? 5.995 6.387 10.487 1.00 96.12 99 THR A N 1
ATOM 824 C CA . THR A 1 99 ? 6.206 6.541 9.049 1.00 96.12 99 THR A CA 1
ATOM 825 C C . THR A 1 99 ? 4.872 6.680 8.337 1.00 96.12 99 THR A C 1
ATOM 827 O O . THR A 1 99 ? 4.679 7.656 7.614 1.00 96.12 99 THR A O 1
ATOM 830 N N . GLU A 1 100 ? 3.910 5.799 8.617 1.00 96.12 100 GLU A N 1
ATOM 831 C CA . GLU A 1 100 ? 2.620 5.837 7.929 1.00 96.12 100 GLU A CA 1
ATOM 832 C C . GLU A 1 100 ? 1.857 7.142 8.198 1.00 96.12 100 GLU A C 1
ATOM 834 O O . GLU A 1 100 ? 1.409 7.789 7.258 1.00 96.12 100 GLU A O 1
ATOM 839 N N . LYS A 1 101 ? 1.854 7.652 9.439 1.00 96.75 101 LYS A N 1
ATOM 840 C CA . LYS A 1 101 ? 1.287 8.979 9.762 1.00 96.75 101 LYS A CA 1
ATOM 841 C C . LYS A 1 101 ? 1.910 10.129 8.963 1.00 96.75 101 LYS A C 1
ATOM 843 O O . LYS A 1 101 ? 1.242 11.128 8.703 1.00 96.75 101 LYS A O 1
ATOM 848 N N . LYS A 1 102 ? 3.192 10.040 8.586 1.00 96.81 102 LYS A N 1
ATOM 849 C CA . LYS A 1 102 ? 3.811 11.044 7.702 1.00 96.81 102 LYS A CA 1
ATOM 850 C C . LYS A 1 102 ? 3.293 10.905 6.273 1.00 96.81 102 LYS A C 1
ATOM 852 O O . LYS A 1 102 ? 3.066 11.930 5.631 1.00 96.81 102 LYS A O 1
ATOM 857 N N . LEU A 1 103 ? 3.090 9.672 5.806 1.00 96.00 103 LEU A N 1
ATOM 858 C CA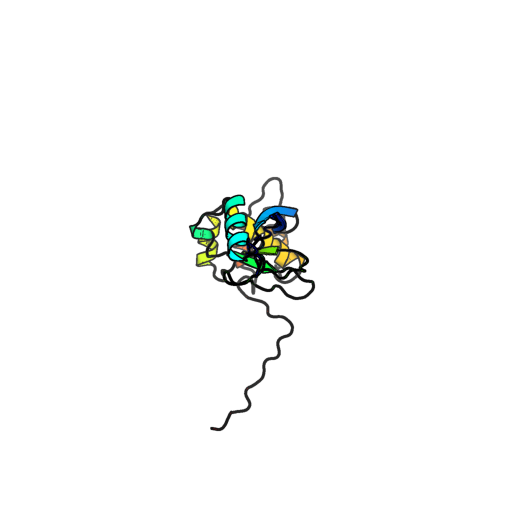 . LEU A 1 103 ? 2.552 9.377 4.478 1.00 96.00 103 LEU A CA 1
ATOM 859 C C . LEU A 1 103 ? 1.128 9.898 4.298 1.00 96.00 103 LEU A C 1
ATOM 861 O O . LEU A 1 103 ? 0.815 10.367 3.212 1.00 96.00 103 LEU A O 1
ATOM 865 N N . LEU A 1 104 ? 0.308 9.935 5.353 1.00 96.44 104 LEU A N 1
ATOM 866 C CA . LEU A 1 104 ? -1.071 10.449 5.271 1.00 96.44 104 LEU A CA 1
ATOM 867 C C . LEU A 1 104 ? -1.157 11.923 4.820 1.00 96.44 104 LEU A C 1
AT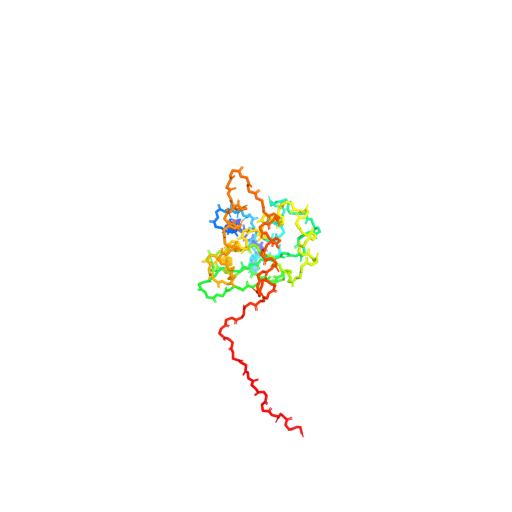OM 869 O O . LEU A 1 104 ? -2.186 12.361 4.316 1.00 96.44 104 LEU A O 1
ATOM 873 N N . LYS A 1 105 ? -0.060 12.692 4.921 1.00 96.00 105 LYS A N 1
ATOM 874 C CA . LYS A 1 105 ? 0.035 14.073 4.398 1.00 96.00 105 LYS A CA 1
ATOM 875 C C . LYS A 1 105 ? 0.174 14.143 2.871 1.00 96.00 105 LYS A C 1
ATOM 877 O O . LYS A 1 105 ? 0.098 15.226 2.277 1.00 96.00 105 LYS A O 1
ATOM 882 N N . ASP A 1 106 ? 0.474 13.027 2.222 1.00 96.00 106 ASP A N 1
ATOM 883 C CA . ASP A 1 106 ? 0.385 12.870 0.779 1.00 96.00 106 ASP A CA 1
ATOM 884 C C . ASP A 1 106 ? -0.962 12.229 0.441 1.00 96.00 106 ASP A C 1
ATOM 886 O O . ASP A 1 106 ? -1.219 11.087 0.803 1.00 96.00 106 ASP A O 1
ATOM 890 N N . LYS A 1 107 ? -1.820 12.968 -0.272 1.00 94.25 107 LYS A N 1
ATOM 891 C CA . LYS A 1 107 ? -3.164 12.508 -0.642 1.00 94.25 107 LYS A CA 1
ATOM 892 C C . LYS A 1 107 ? -3.126 11.205 -1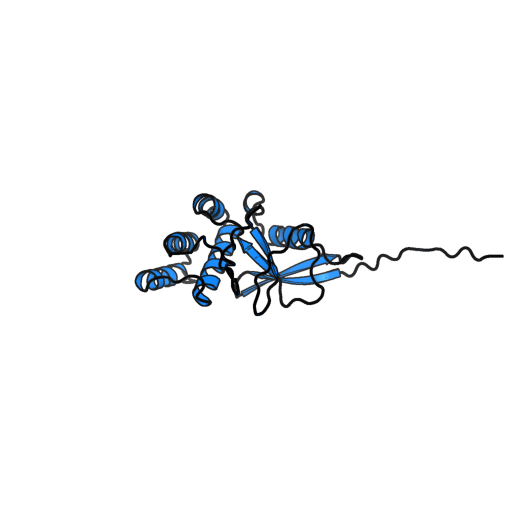.436 1.00 94.25 107 LYS A C 1
ATOM 894 O O . LYS A 1 107 ? -3.991 10.362 -1.246 1.00 94.25 107 LYS A O 1
ATOM 899 N N . VAL A 1 108 ? -2.126 11.036 -2.302 1.00 92.62 108 VAL A N 1
ATOM 900 C CA . VAL A 1 108 ? -1.995 9.827 -3.124 1.00 92.62 108 VAL A CA 1
ATOM 901 C C . VAL A 1 108 ? -1.554 8.659 -2.252 1.00 92.62 108 VAL A C 1
ATOM 903 O O . VAL A 1 108 ? -2.155 7.594 -2.321 1.00 92.62 108 VAL A O 1
ATOM 906 N N . ALA A 1 109 ? -0.558 8.860 -1.386 1.00 95.12 109 ALA A N 1
ATOM 907 C CA . ALA A 1 109 ? -0.121 7.823 -0.454 1.00 95.12 109 ALA A CA 1
ATOM 908 C C . ALA A 1 109 ? -1.247 7.414 0.508 1.00 95.12 109 ALA A C 1
ATOM 910 O O . ALA A 1 109 ? -1.473 6.223 0.699 1.00 95.12 109 ALA A O 1
ATOM 911 N N . CYS A 1 110 ? -1.972 8.391 1.063 1.00 95.69 110 CYS A N 1
ATOM 912 C CA . CYS A 1 110 ? -3.142 8.180 1.914 1.00 95.69 110 CYS A CA 1
ATOM 913 C C . CYS A 1 110 ? -4.182 7.314 1.196 1.00 95.69 110 CYS A C 1
ATOM 915 O O . CYS A 1 110 ? -4.565 6.271 1.714 1.00 95.69 110 CYS A O 1
ATOM 917 N N . HIS A 1 111 ? -4.527 7.664 -0.046 1.00 92.88 111 HIS A N 1
ATOM 918 C CA . HIS A 1 111 ? -5.460 6.880 -0.846 1.00 92.88 111 HIS A CA 1
ATOM 919 C C . HIS A 1 111 ? -4.975 5.443 -1.074 1.00 92.88 111 HIS A C 1
ATOM 921 O O . HIS A 1 111 ? -5.731 4.497 -0.877 1.00 92.88 111 HIS A O 1
ATOM 927 N N . LEU A 1 112 ? -3.703 5.247 -1.439 1.00 91.00 112 LEU A N 1
ATOM 928 C CA . LEU A 1 112 ? -3.135 3.908 -1.637 1.00 91.00 112 LEU A CA 1
ATOM 929 C C . LEU A 1 112 ? -3.209 3.054 -0.361 1.00 91.00 112 LEU A C 1
ATOM 931 O O . LEU A 1 112 ? -3.607 1.892 -0.429 1.00 91.00 112 LEU A O 1
ATOM 935 N N . ILE A 1 113 ? -2.864 3.633 0.792 1.00 94.50 113 ILE A N 1
ATOM 936 C CA . ILE A 1 113 ? -2.901 2.952 2.093 1.00 94.50 113 ILE A CA 1
ATOM 937 C C . ILE A 1 113 ? -4.343 2.627 2.496 1.00 94.50 113 ILE A C 1
ATOM 939 O O . ILE A 1 113 ? -4.613 1.515 2.942 1.00 94.50 113 ILE A O 1
ATOM 943 N N . PHE A 1 114 ? -5.279 3.556 2.288 1.00 94.19 114 PHE A N 1
ATOM 944 C CA . PHE A 1 114 ? -6.705 3.349 2.541 1.00 94.19 114 PHE A CA 1
ATOM 945 C C . PHE A 1 114 ? -7.244 2.155 1.745 1.00 94.19 114 PHE A C 1
ATOM 947 O O . PHE A 1 114 ? -7.822 1.238 2.323 1.00 94.19 114 PHE A O 1
ATOM 954 N N . ARG A 1 115 ? -6.972 2.108 0.433 1.00 89.12 115 ARG A N 1
ATOM 955 C CA . ARG A 1 115 ? -7.410 1.000 -0.434 1.00 89.12 115 ARG A CA 1
ATOM 956 C C . ARG A 1 115 ? -6.778 -0.335 -0.043 1.00 89.12 115 ARG A C 1
ATOM 958 O O . ARG A 1 115 ? -7.407 -1.380 -0.198 1.00 89.12 115 ARG A O 1
ATOM 965 N N . GLU A 1 116 ? -5.536 -0.319 0.434 1.00 89.12 116 GLU A N 1
ATOM 966 C CA . GLU A 1 116 ? -4.874 -1.517 0.950 1.00 89.12 116 GLU A CA 1
ATOM 967 C C . GLU A 1 116 ? -5.500 -1.995 2.270 1.00 89.12 116 GLU A C 1
ATOM 969 O O . GLU A 1 116 ? -5.701 -3.197 2.442 1.00 89.12 116 GLU A O 1
ATOM 974 N N . ALA A 1 117 ? -5.863 -1.078 3.171 1.00 92.19 117 ALA A N 1
ATOM 975 C CA . ALA A 1 117 ? -6.553 -1.403 4.416 1.00 92.19 117 ALA A CA 1
ATOM 976 C C . ALA A 1 117 ? -7.947 -2.003 4.161 1.00 92.19 117 ALA A C 1
ATOM 978 O O . ALA A 1 117 ? -8.259 -3.048 4.732 1.00 92.19 117 ALA A O 1
ATOM 979 N N . GLU A 1 118 ? -8.735 -1.418 3.249 1.00 91.12 118 GLU A N 1
ATOM 980 C CA . GLU A 1 118 ? -10.018 -1.989 2.809 1.00 91.12 118 GLU A CA 1
ATOM 981 C C . GLU A 1 118 ? -9.833 -3.422 2.294 1.00 91.12 118 GLU A C 1
ATOM 983 O O . GLU A 1 118 ? -10.511 -4.343 2.742 1.00 91.12 118 GLU A O 1
ATOM 988 N N . TRP A 1 119 ? -8.861 -3.638 1.400 1.00 86.81 119 TRP A N 1
ATOM 989 C CA . TRP A 1 119 ? -8.586 -4.966 0.851 1.00 86.81 119 TRP A CA 1
ATOM 990 C C . TRP A 1 119 ? -8.181 -5.971 1.938 1.00 86.81 119 TRP A C 1
ATOM 992 O O . TRP A 1 119 ? -8.644 -7.113 1.920 1.00 86.81 119 TRP A O 1
ATOM 1002 N N . ASN A 1 120 ? -7.352 -5.565 2.904 1.00 87.31 120 ASN A N 1
ATOM 1003 C CA . ASN A 1 120 ? -6.952 -6.434 4.010 1.00 87.31 120 ASN A CA 1
ATOM 1004 C C . ASN A 1 120 ? -8.150 -6.836 4.887 1.00 87.31 120 ASN A C 1
ATOM 1006 O O . ASN A 1 120 ? -8.221 -7.992 5.305 1.00 87.31 120 ASN A O 1
ATOM 1010 N N . ILE A 1 121 ? -9.096 -5.926 5.138 1.00 91.81 121 ILE A N 1
ATOM 1011 C CA . ILE A 1 121 ? -10.319 -6.216 5.906 1.00 91.81 121 ILE A CA 1
ATOM 1012 C C . ILE A 1 121 ? -11.237 -7.158 5.124 1.00 91.81 121 ILE A C 1
ATOM 1014 O O . ILE A 1 121 ? -11.651 -8.192 5.644 1.00 91.81 121 ILE A O 1
ATOM 1018 N N . GLU A 1 122 ? -11.499 -6.859 3.852 1.00 89.00 122 GLU A N 1
ATOM 1019 C CA . GLU A 1 122 ? -12.374 -7.664 2.989 1.00 89.00 122 GLU A CA 1
ATOM 1020 C C . GLU A 1 122 ? -11.892 -9.110 2.818 1.00 89.00 122 GLU A C 1
ATOM 1022 O O . GLU A 1 122 ? -12.702 -10.023 2.662 1.00 89.00 122 GLU A O 1
ATOM 1027 N N . ASN A 1 123 ? -10.575 -9.325 2.840 1.00 83.94 123 ASN A N 1
ATOM 1028 C CA . ASN A 1 123 ? -9.969 -10.651 2.715 1.00 83.94 123 ASN A CA 1
ATOM 1029 C C . ASN A 1 123 ? -9.654 -11.296 4.078 1.00 83.94 123 ASN A C 1
ATOM 1031 O O . ASN A 1 123 ? -9.094 -12.389 4.124 1.00 83.94 123 ASN A O 1
ATOM 1035 N N . GLY A 1 124 ? -10.017 -10.647 5.190 1.00 88.75 124 GLY A N 1
ATOM 1036 C CA . GLY A 1 124 ? -9.857 -11.184 6.542 1.00 88.75 124 GLY A CA 1
ATOM 1037 C C . GLY A 1 124 ? -8.421 -11.202 7.077 1.00 88.75 124 GLY A C 1
ATOM 1038 O O . GLY A 1 124 ? -8.177 -11.839 8.105 1.00 88.75 124 GLY A O 1
ATOM 1039 N N . PHE A 1 125 ? -7.489 -10.511 6.413 1.00 85.62 125 PHE A N 1
ATOM 1040 C CA . PHE A 1 125 ? -6.129 -10.285 6.915 1.00 85.62 125 PHE A CA 1
ATOM 1041 C C . PHE A 1 125 ? -6.122 -9.309 8.091 1.00 85.62 125 PHE A C 1
ATOM 1043 O O . PHE A 1 125 ? -5.335 -9.470 9.013 1.00 85.62 125 PHE A O 1
ATOM 1050 N N . LEU A 1 126 ? -7.033 -8.333 8.086 1.00 92.56 126 LEU A N 1
ATOM 1051 C CA . LEU A 1 126 ? -7.235 -7.398 9.186 1.00 92.56 126 LEU A CA 1
ATOM 1052 C C . LEU A 1 126 ? -8.633 -7.589 9.774 1.00 92.56 126 LEU A C 1
ATOM 1054 O O . LEU A 1 126 ? -9.615 -7.619 9.036 1.00 92.56 126 LEU A O 1
ATOM 1058 N N . LYS A 1 127 ? -8.731 -7.731 11.099 1.00 96.31 127 LYS A N 1
ATOM 1059 C CA . LYS A 1 127 ? -9.978 -8.120 11.779 1.00 96.31 127 LYS A CA 1
ATOM 1060 C C . LYS A 1 127 ? -10.435 -7.050 12.777 1.00 96.31 127 LYS A C 1
ATOM 1062 O O . LYS A 1 127 ? -10.100 -7.156 13.957 1.00 96.31 127 LYS A O 1
ATOM 1067 N N . PRO A 1 128 ? -11.168 -6.018 12.325 1.00 96.56 128 PRO A N 1
ATOM 1068 C CA . PRO A 1 128 ? -11.791 -5.046 13.221 1.00 96.56 128 PRO A CA 1
ATOM 1069 C C . PRO A 1 128 ? -12.833 -5.703 14.139 1.00 96.56 128 PRO A C 1
ATOM 1071 O O . PRO A 1 128 ? -13.452 -6.707 13.781 1.00 96.56 128 PRO A O 1
ATOM 1074 N N . SER A 1 129 ? -13.050 -5.118 15.317 1.00 97.12 129 SER A N 1
ATOM 1075 C CA . SER A 1 129 ? -14.213 -5.426 16.157 1.00 97.12 129 SER A CA 1
ATOM 1076 C C . SER A 1 129 ? -15.505 -4.888 15.534 1.00 97.12 129 SER A C 1
ATOM 1078 O O . SER A 1 129 ? -15.461 -4.029 14.656 1.00 97.12 129 SER A O 1
ATOM 1080 N N . THR A 1 130 ? -16.663 -5.338 16.022 1.00 94.81 130 THR A N 1
ATOM 1081 C CA . THR A 1 130 ? -17.971 -4.839 15.564 1.00 94.81 130 THR A CA 1
ATOM 1082 C C . THR A 1 130 ? -18.071 -3.314 15.660 1.00 94.81 130 THR A C 1
ATOM 1084 O O . THR A 1 130 ? -18.371 -2.667 14.666 1.00 94.81 130 THR A O 1
ATOM 1087 N N . ASP A 1 131 ? -17.696 -2.729 16.803 1.00 94.75 131 ASP A N 1
ATOM 1088 C CA . ASP A 1 131 ? -17.728 -1.271 17.001 1.00 94.75 131 ASP A CA 1
ATOM 1089 C C . ASP A 1 131 ? -16.795 -0.520 16.033 1.00 94.75 131 ASP A C 1
ATOM 1091 O O . ASP A 1 131 ? -17.062 0.614 15.637 1.00 94.75 131 ASP A O 1
ATOM 1095 N N . GLN A 1 132 ? -15.670 -1.135 15.652 1.00 96.62 132 GLN A N 1
ATOM 1096 C CA . GLN A 1 132 ? -14.754 -0.557 14.670 1.00 96.62 132 GLN A CA 1
ATOM 1097 C C . GLN A 1 132 ? -15.318 -0.656 13.251 1.00 96.62 132 GLN A C 1
ATOM 1099 O O . GLN A 1 132 ? -15.092 0.265 12.473 1.00 96.62 132 GLN A O 1
ATOM 1104 N N . ILE A 1 133 ? -16.041 -1.729 12.907 1.00 96.31 133 ILE A N 1
ATOM 1105 C CA . ILE A 1 133 ? -16.673 -1.891 11.588 1.00 96.31 133 ILE A CA 1
ATOM 1106 C C . ILE A 1 133 ? -17.642 -0.740 11.324 1.00 96.31 133 ILE A C 1
ATOM 1108 O O . ILE A 1 133 ? -17.511 -0.094 10.289 1.00 96.31 133 ILE A O 1
ATOM 1112 N N . ASP A 1 134 ? -18.518 -0.419 12.277 1.00 94.88 134 ASP A N 1
ATOM 1113 C CA . ASP A 1 134 ? -19.502 0.661 12.119 1.00 94.88 134 ASP A CA 1
ATOM 1114 C C . ASP A 1 134 ? -18.824 2.010 11.793 1.00 94.88 134 ASP A C 1
ATOM 1116 O O . ASP A 1 134 ? -19.239 2.741 10.891 1.00 94.88 134 ASP A O 1
ATOM 1120 N N . LEU A 1 135 ? -17.718 2.324 12.479 1.00 96.06 135 LEU A N 1
ATOM 1121 C CA . LEU A 1 135 ? -16.932 3.538 12.224 1.00 96.06 135 LEU A CA 1
ATOM 1122 C C . LEU A 1 135 ? -16.177 3.493 10.887 1.00 96.06 135 LEU A C 1
ATOM 1124 O O . LEU A 1 135 ? -16.057 4.512 10.206 1.00 96.06 135 LEU A O 1
ATOM 1128 N N . LEU A 1 136 ? -15.636 2.332 10.510 1.00 96.38 136 LEU A N 1
ATOM 1129 C CA . LEU A 1 136 ? -14.959 2.147 9.224 1.00 96.38 136 LEU A CA 1
ATOM 1130 C C . LEU A 1 136 ? -15.946 2.325 8.064 1.00 96.38 136 LEU A C 1
ATOM 1132 O O . LEU A 1 136 ? -15.602 2.979 7.078 1.00 96.38 136 LEU A O 1
ATOM 1136 N N . GLU A 1 137 ? -17.170 1.812 8.199 1.00 94.44 137 GLU A N 1
ATOM 1137 C CA . GLU A 1 137 ? -18.252 2.012 7.236 1.00 94.44 137 GLU A CA 1
ATOM 1138 C C . GLU A 1 137 ? -18.593 3.500 7.098 1.00 94.44 137 GLU A C 1
ATOM 1140 O O . GLU A 1 137 ? -18.578 4.017 5.977 1.00 94.44 137 GLU A O 1
ATOM 1145 N N . GLU A 1 138 ? -18.767 4.221 8.213 1.00 93.88 138 GLU A N 1
ATOM 1146 C CA . GLU A 1 138 ? -18.985 5.676 8.213 1.00 93.88 138 GLU A CA 1
ATOM 1147 C C . GLU A 1 138 ? -17.855 6.424 7.484 1.00 93.88 138 GLU A C 1
ATOM 1149 O O . GLU A 1 138 ? -18.106 7.276 6.630 1.00 93.88 138 GLU A O 1
ATOM 1154 N N . TYR A 1 139 ? -16.593 6.091 7.774 1.00 95.44 139 TYR A N 1
ATOM 1155 C CA . TYR A 1 139 ? -15.438 6.756 7.161 1.00 95.44 139 TYR A CA 1
ATOM 1156 C C . TYR A 1 139 ? -15.233 6.389 5.687 1.00 95.44 139 TYR A C 1
ATOM 1158 O O . TYR A 1 139 ? -14.568 7.140 4.964 1.00 95.44 139 TYR A O 1
ATOM 1166 N N . SER A 1 140 ? -15.791 5.268 5.231 1.00 91.50 140 SER A N 1
ATOM 1167 C CA . SER A 1 140 ? -15.727 4.818 3.838 1.00 91.50 140 SER A CA 1
ATOM 1168 C C . SER A 1 140 ? -16.857 5.363 2.949 1.00 91.50 140 SER A C 1
ATOM 1170 O O . SER A 1 140 ? -16.738 5.272 1.722 1.00 91.50 140 SER A O 1
ATOM 1172 N N . ASP A 1 141 ? -17.899 5.983 3.532 1.00 90.81 141 ASP A N 1
ATOM 1173 C CA . ASP A 1 141 ? -19.047 6.543 2.800 1.00 90.81 141 ASP A CA 1
ATOM 1174 C C . ASP A 1 141 ? -18.577 7.492 1.689 1.00 90.81 141 ASP A C 1
ATOM 1176 O O . ASP A 1 141 ? -17.895 8.491 1.926 1.00 90.81 141 ASP A O 1
ATOM 1180 N N . GLU A 1 142 ? -18.956 7.192 0.445 1.00 87.50 142 GLU A N 1
ATOM 1181 C CA . GLU A 1 142 ? -18.490 7.919 -0.738 1.00 87.50 142 GLU A CA 1
ATOM 1182 C C . GLU A 1 142 ? -18.860 9.407 -0.726 1.00 87.50 142 GLU A C 1
ATOM 1184 O O . GLU A 1 142 ? -18.177 10.216 -1.355 1.00 87.50 142 GLU A O 1
ATOM 1189 N N . ARG A 1 143 ? -19.914 9.786 0.003 1.00 87.50 143 ARG A N 1
ATOM 1190 C CA . ARG A 1 143 ? -20.372 11.177 0.106 1.00 87.50 143 ARG A CA 1
ATOM 1191 C C . ARG A 1 143 ? -19.458 12.017 0.995 1.00 87.50 143 ARG A C 1
ATOM 1193 O O . ARG A 1 143 ? -19.340 13.219 0.768 1.00 87.50 143 ARG A O 1
ATOM 1200 N N . PHE A 1 144 ? -18.817 11.396 1.988 1.00 88.44 144 PHE A N 1
ATOM 1201 C CA . PHE A 1 144 ? -18.020 12.070 3.020 1.00 88.44 144 PHE A CA 1
ATOM 1202 C C . PHE A 1 144 ? -16.759 11.280 3.399 1.00 88.44 144 PHE A C 1
ATOM 1204 O O . PHE A 1 144 ? -16.376 11.228 4.568 1.00 88.44 144 PHE A O 1
ATOM 1211 N N . ARG A 1 145 ? -16.095 10.671 2.410 1.00 89.25 145 ARG A N 1
ATOM 1212 C CA . ARG A 1 145 ? -14.978 9.749 2.649 1.00 89.25 145 ARG A CA 1
ATOM 1213 C C . ARG A 1 145 ? -13.854 10.393 3.465 1.00 89.25 145 ARG A C 1
ATOM 1215 O O . ARG A 1 145 ? -13.305 11.430 3.089 1.00 89.25 145 ARG A O 1
ATOM 1222 N N . CYS A 1 146 ? -13.469 9.727 4.550 1.00 95.06 146 CYS A N 1
ATOM 1223 C CA . CYS A 1 146 ? -12.457 10.169 5.508 1.00 95.06 146 CYS A CA 1
ATOM 1224 C C . CYS A 1 146 ? -11.290 9.173 5.589 1.00 95.06 146 CYS A C 1
ATOM 1226 O O . CYS A 1 146 ? -11.070 8.544 6.624 1.00 95.06 146 CYS A O 1
ATOM 1228 N N . GLU A 1 147 ? -10.512 9.061 4.509 1.00 95.56 147 GLU A N 1
ATOM 1229 C CA . GLU A 1 147 ? -9.426 8.071 4.363 1.00 95.56 147 GLU A CA 1
ATOM 1230 C C . GLU A 1 147 ? -8.403 8.122 5.509 1.00 95.56 147 GLU A C 1
ATOM 1232 O O . GLU A 1 147 ? -8.036 7.091 6.063 1.00 95.56 147 GLU A O 1
ATOM 1237 N N . GLU A 1 148 ? -7.993 9.321 5.934 1.00 97.44 148 GLU A N 1
ATOM 1238 C CA . GLU A 1 148 ? -7.047 9.476 7.046 1.00 97.44 148 GLU A CA 1
ATOM 1239 C C . GLU A 1 148 ? -7.610 8.906 8.356 1.00 97.44 148 GLU A C 1
ATOM 1241 O O . GLU A 1 148 ? -6.911 8.184 9.065 1.00 97.44 148 GLU A O 1
ATOM 1246 N N . LYS A 1 149 ? -8.881 9.187 8.674 1.00 97.62 149 LYS A N 1
ATOM 1247 C CA . LYS A 1 149 ? -9.517 8.671 9.896 1.00 97.62 149 LYS A CA 1
ATOM 1248 C C . LYS A 1 149 ? -9.702 7.161 9.833 1.00 97.62 149 LYS A C 1
ATOM 1250 O O . LYS A 1 149 ? -9.466 6.496 10.836 1.00 97.62 149 LYS A O 1
ATOM 1255 N N . TYR A 1 150 ? -10.066 6.638 8.663 1.00 98.06 150 TYR A N 1
ATOM 1256 C CA . TYR A 1 150 ? -10.157 5.203 8.413 1.00 98.06 150 TYR A CA 1
ATOM 1257 C C . TYR A 1 150 ? -8.827 4.516 8.722 1.00 98.06 150 TYR A C 1
ATOM 1259 O O . TYR A 1 150 ? -8.771 3.615 9.553 1.00 98.06 150 TYR A O 1
ATOM 1267 N N . ILE A 1 151 ? -7.732 5.005 8.137 1.00 97.44 151 ILE A N 1
ATOM 1268 C CA . ILE A 1 151 ? -6.399 4.432 8.347 1.00 97.44 151 ILE A CA 1
ATOM 1269 C C . ILE A 1 151 ? -5.978 4.544 9.817 1.00 97.44 151 ILE A C 1
ATOM 1271 O O . ILE A 1 151 ? -5.497 3.576 10.402 1.00 97.44 151 ILE A O 1
ATOM 1275 N N . LEU A 1 152 ? -6.201 5.697 10.452 1.00 97.75 152 LEU A N 1
ATOM 1276 C CA . LEU A 1 152 ? -5.873 5.882 11.867 1.00 97.75 152 LEU A CA 1
ATOM 1277 C C . LEU A 1 152 ? -6.683 4.964 12.792 1.00 97.75 152 LEU A C 1
ATOM 1279 O O . LEU A 1 152 ? -6.155 4.545 13.822 1.00 97.75 152 LEU A O 1
ATOM 1283 N N . LEU A 1 153 ? -7.925 4.630 12.433 1.00 98.00 153 LEU A N 1
ATOM 1284 C CA . LEU A 1 153 ? -8.705 3.615 13.134 1.00 98.00 153 LEU A CA 1
ATOM 1285 C C . LEU A 1 153 ? -8.115 2.220 12.895 1.00 98.00 153 LEU A C 1
ATOM 1287 O O . LEU A 1 153 ? -7.938 1.471 13.857 1.00 98.00 153 LEU A O 1
ATOM 1291 N N . CYS A 1 154 ? -7.706 1.899 11.664 1.00 97.44 154 CYS A N 1
ATOM 1292 C CA . CYS A 1 154 ? -7.027 0.640 11.357 1.00 97.44 154 CYS A CA 1
ATOM 1293 C C . CYS A 1 154 ? -5.734 0.444 12.161 1.00 97.44 154 CYS A C 1
ATOM 1295 O O . CYS A 1 154 ? -5.465 -0.673 12.588 1.00 97.44 154 CYS A O 1
ATOM 1297 N N . HIS A 1 155 ? -4.988 1.511 12.473 1.00 97.06 155 HIS A N 1
ATOM 1298 C CA . HIS A 1 155 ? -3.799 1.424 13.337 1.00 97.06 155 HIS A CA 1
ATOM 1299 C C . HIS A 1 155 ? -4.094 0.870 14.743 1.00 97.06 155 HIS A C 1
ATOM 1301 O O . HIS A 1 155 ? -3.164 0.461 15.436 1.00 97.06 155 HIS A O 1
ATOM 1307 N N . SER A 1 156 ? -5.350 0.933 15.198 1.00 96.62 156 SER A N 1
ATOM 1308 C CA . SER A 1 156 ? -5.780 0.401 16.498 1.00 96.62 156 SER A CA 1
ATOM 1309 C C . SER A 1 156 ? -6.204 -1.069 16.451 1.00 96.62 156 SER A C 1
ATOM 1311 O O . SER A 1 156 ? -6.443 -1.666 17.499 1.00 96.62 156 SER A O 1
ATOM 1313 N N . ILE A 1 157 ? -6.308 -1.652 15.256 1.00 97.06 157 ILE A N 1
ATOM 1314 C CA . ILE A 1 157 ? -6.661 -3.057 15.071 1.00 97.06 157 ILE A CA 1
ATOM 1315 C C . ILE A 1 157 ? -5.396 -3.906 15.291 1.00 97.06 157 ILE A C 1
ATOM 1317 O O . ILE A 1 157 ? -4.332 -3.544 14.774 1.00 97.06 157 ILE A O 1
ATOM 1321 N N . PRO A 1 158 ? -5.478 -5.022 16.042 1.00 94.50 158 PRO A N 1
ATOM 1322 C CA . PRO A 1 158 ? -4.367 -5.958 16.183 1.00 94.50 158 PRO A CA 1
ATOM 1323 C C . PRO A 1 158 ? -3.790 -6.385 14.830 1.00 94.50 158 PRO A C 1
ATOM 1325 O O . PRO A 1 158 ? -4.516 -6.496 13.843 1.00 94.50 158 PRO A O 1
ATOM 1328 N N . ASP A 1 159 ? -2.478 -6.610 14.805 1.00 91.38 159 ASP A N 1
ATOM 1329 C CA . ASP A 1 159 ? -1.727 -7.123 13.654 1.00 91.38 159 ASP A CA 1
ATOM 1330 C C . ASP A 1 159 ? -1.703 -6.195 12.416 1.00 91.38 159 ASP A C 1
ATOM 1332 O O . ASP A 1 159 ? -1.167 -6.553 11.372 1.00 91.38 159 ASP A O 1
ATOM 1336 N N . TYR A 1 160 ? -2.209 -4.958 12.508 1.00 94.00 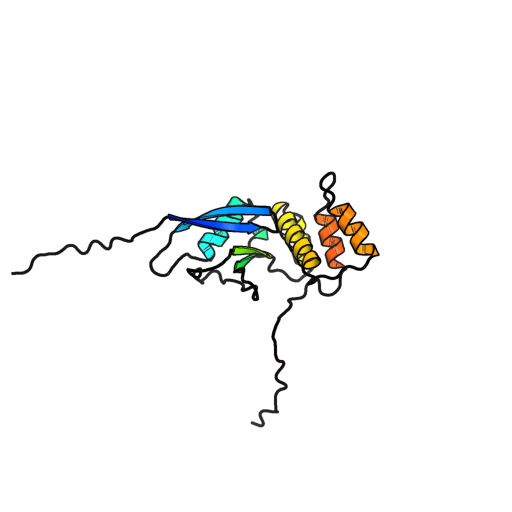160 TYR A N 1
ATOM 1337 C CA . TYR A 1 160 ? -2.264 -4.027 11.369 1.00 94.00 160 TYR A CA 1
ATOM 1338 C C . TYR A 1 160 ? -0.898 -3.716 10.726 1.00 94.00 160 TYR A C 1
ATOM 1340 O O . TYR A 1 160 ? -0.797 -3.486 9.516 1.00 94.00 160 TYR A O 1
ATOM 1348 N N . PHE A 1 161 ? 0.160 -3.679 11.534 1.00 92.75 161 PHE A N 1
ATOM 1349 C CA . PHE A 1 161 ? 1.523 -3.443 11.060 1.00 92.75 161 PHE A CA 1
ATOM 1350 C C . PHE A 1 161 ? 2.295 -4.736 10.781 1.00 92.75 161 PHE A C 1
ATOM 1352 O O . PHE A 1 161 ? 3.453 -4.666 10.369 1.00 92.75 161 PHE A O 1
ATOM 1359 N N . ASP A 1 162 ? 1.674 -5.897 10.962 1.00 88.62 162 ASP A N 1
ATOM 1360 C CA . ASP A 1 162 ? 2.351 -7.176 10.828 1.00 88.62 162 ASP A CA 1
ATOM 1361 C C . ASP A 1 162 ? 2.376 -7.645 9.370 1.00 88.62 162 ASP A C 1
ATOM 1363 O O . ASP A 1 162 ? 1.552 -7.281 8.527 1.00 88.62 162 ASP A O 1
ATOM 1367 N N . VAL A 1 163 ? 3.370 -8.477 9.055 1.00 82.75 163 VAL A N 1
ATOM 1368 C CA . VAL A 1 163 ? 3.478 -9.145 7.757 1.00 82.75 163 VAL A CA 1
ATOM 1369 C C . VAL A 1 163 ? 3.074 -10.598 7.936 1.00 82.75 163 VAL A C 1
ATOM 1371 O O . VAL A 1 163 ? 3.787 -11.377 8.569 1.00 82.75 163 VAL A O 1
ATOM 1374 N N . HIS A 1 164 ? 1.950 -10.977 7.337 1.00 75.62 164 HIS A N 1
ATOM 1375 C CA . HIS A 1 164 ? 1.497 -12.361 7.340 1.00 75.62 164 HIS A CA 1
ATOM 1376 C C . HIS A 1 164 ? 2.314 -13.196 6.351 1.00 75.62 164 HIS A C 1
ATOM 1378 O O . HIS A 1 164 ? 2.403 -12.879 5.162 1.00 75.62 164 HIS A O 1
ATOM 1384 N N . LEU A 1 165 ? 2.903 -14.279 6.856 1.00 75.62 165 LEU A N 1
ATOM 1385 C CA . LEU A 1 165 ? 3.595 -15.282 6.057 1.00 75.62 165 LEU A CA 1
ATOM 1386 C C . LEU A 1 165 ? 2.763 -16.567 6.069 1.00 75.62 165 LEU A C 1
ATOM 1388 O O . LEU A 1 165 ? 2.592 -17.197 7.112 1.00 75.62 165 LEU A O 1
ATOM 1392 N N . GLU A 1 166 ? 2.224 -16.933 4.910 1.00 71.62 166 GLU A N 1
ATOM 1393 C CA . GLU A 1 166 ? 1.468 -18.174 4.729 1.00 71.62 166 GLU A CA 1
ATOM 1394 C C . GLU A 1 166 ? 2.414 -19.371 4.539 1.00 71.62 166 GLU A C 1
ATOM 1396 O O . GLU A 1 166 ? 3.580 -19.206 4.173 1.00 71.62 166 GLU A O 1
ATOM 1401 N N . ASP A 1 167 ? 1.911 -20.580 4.807 1.00 73.06 167 ASP A N 1
ATOM 1402 C CA . ASP A 1 167 ? 2.592 -21.856 4.532 1.00 73.06 167 ASP A CA 1
ATOM 1403 C C . ASP A 1 167 ? 4.020 -21.976 5.105 1.00 73.06 167 ASP A C 1
ATOM 1405 O O . ASP A 1 167 ? 4.905 -22.611 4.526 1.00 73.06 167 ASP A O 1
ATOM 1409 N N . CYS A 1 168 ? 4.261 -21.374 6.272 1.00 69.81 168 CYS A N 1
ATOM 1410 C CA . CYS A 1 168 ? 5.559 -21.420 6.938 1.00 69.81 168 CYS A CA 1
ATOM 1411 C C . CYS A 1 168 ? 5.670 -22.585 7.929 1.00 69.81 168 CYS A C 1
ATOM 1413 O O . CYS A 1 168 ? 4.769 -22.841 8.727 1.00 69.81 168 CYS A O 1
ATOM 1415 N N . VAL A 1 169 ? 6.835 -23.239 7.938 1.00 79.88 169 VAL A N 1
ATOM 1416 C CA . VAL A 1 169 ? 7.222 -24.218 8.961 1.00 79.88 169 VAL A CA 1
ATOM 1417 C C . VAL A 1 169 ? 8.324 -23.613 9.822 1.00 79.88 169 VAL A C 1
ATOM 1419 O O . VAL A 1 169 ? 9.409 -23.304 9.332 1.00 79.88 169 VAL A O 1
ATOM 1422 N N . VAL A 1 170 ? 8.059 -23.465 11.120 1.00 80.56 170 VAL A N 1
ATOM 1423 C CA . VAL A 1 170 ? 9.094 -23.095 12.091 1.00 80.56 170 VAL A CA 1
ATOM 1424 C C . VAL A 1 170 ? 9.895 -24.348 12.421 1.00 80.56 170 VAL A C 1
ATOM 1426 O O . VAL A 1 170 ? 9.462 -25.191 13.207 1.00 80.56 170 VAL A O 1
ATOM 1429 N N . LEU A 1 171 ? 11.069 -24.482 11.809 1.00 80.62 171 LEU A N 1
ATOM 1430 C CA . LEU A 1 171 ? 12.027 -25.510 12.194 1.00 80.62 171 LEU A CA 1
ATOM 1431 C C . LEU A 1 171 ? 12.613 -25.117 13.553 1.00 80.62 171 LEU A C 1
ATOM 1433 O O . LEU A 1 171 ? 13.342 -24.133 13.668 1.00 80.62 171 LEU A O 1
ATOM 1437 N N . LYS A 1 172 ? 12.272 -25.862 14.608 1.00 73.19 172 LYS A N 1
ATOM 1438 C CA . LYS A 1 172 ? 13.016 -25.772 15.867 1.00 73.19 172 LYS A CA 1
ATOM 1439 C C . LYS A 1 172 ? 14.423 -26.277 15.574 1.00 73.19 172 LYS A C 1
ATOM 1441 O O . LYS A 1 172 ? 14.563 -27.420 15.154 1.00 73.19 172 LYS A O 1
ATOM 1446 N N . ASN A 1 173 ? 15.434 -25.435 15.774 1.00 62.94 173 ASN A N 1
ATOM 1447 C CA . ASN A 1 173 ? 16.822 -25.874 15.716 1.00 62.94 173 ASN A CA 1
ATOM 1448 C C . ASN A 1 173 ? 16.990 -27.076 16.653 1.00 62.94 173 ASN A C 1
ATOM 1450 O O . ASN A 1 173 ? 16.919 -26.929 17.875 1.00 62.94 173 ASN A O 1
ATOM 1454 N N . GLU A 1 174 ? 17.234 -28.253 16.081 1.00 56.22 174 GLU A N 1
ATOM 1455 C CA . GLU A 1 174 ? 18.085 -29.222 16.749 1.00 56.22 174 GLU A CA 1
ATOM 1456 C C . GLU A 1 174 ? 19.408 -28.504 17.004 1.00 56.22 174 GLU A C 1
ATOM 1458 O O . GLU A 1 174 ? 19.944 -27.820 16.129 1.00 56.22 174 GLU A O 1
ATOM 1463 N N . VAL A 1 175 ? 19.867 -28.561 18.250 1.00 50.53 175 VAL A N 1
ATOM 1464 C CA . VAL A 1 175 ? 21.139 -27.988 18.673 1.00 50.53 175 VAL A CA 1
ATOM 1465 C C . VAL A 1 175 ? 22.209 -28.493 17.708 1.00 50.53 175 VAL A C 1
ATOM 1467 O O . VAL A 1 175 ? 22.547 -29.674 17.736 1.00 50.53 175 VAL A O 1
ATOM 1470 N N . ILE A 1 176 ? 22.735 -27.615 16.850 1.00 55.88 176 ILE A N 1
ATOM 1471 C CA . ILE A 1 176 ? 23.971 -27.894 16.124 1.00 55.88 176 ILE A CA 1
ATOM 1472 C C . ILE A 1 176 ? 25.049 -27.907 17.204 1.00 55.88 176 ILE A C 1
ATOM 1474 O O . ILE A 1 176 ? 25.556 -26.858 17.602 1.00 55.88 176 ILE A O 1
ATOM 1478 N N . GLN A 1 177 ? 25.310 -29.088 17.764 1.00 43.56 177 GLN A N 1
ATOM 1479 C CA . GLN A 1 177 ? 26.492 -29.320 18.576 1.00 43.56 177 GLN A CA 1
ATOM 1480 C C . GLN A 1 177 ? 27.685 -29.206 17.627 1.00 43.56 177 GLN A C 1
ATOM 1482 O O . GLN A 1 177 ? 27.898 -30.070 16.777 1.00 43.56 177 GLN A O 1
ATOM 1487 N N . SER A 1 178 ? 28.367 -28.067 17.718 1.00 51.00 178 SER A N 1
ATOM 1488 C CA . SER A 1 178 ? 29.696 -27.822 17.156 1.00 51.00 178 SER A CA 1
ATOM 1489 C C . SER A 1 178 ? 30.739 -28.727 17.791 1.00 51.00 178 SER A C 1
ATOM 1491 O O . SER A 1 178 ? 30.662 -28.860 19.037 1.00 51.00 178 SER A O 1
#

pLDDT: mean 79.23, std 20.46, range [25.02, 98.06]

Sequence (178 aa):
MANGGKHQHVHVIWKILRDITIGKHQHLRVRVYRNQDGISTNEVFEKATFMLNLKQASVEHFSLFLFGKKLNKRLRNCDYLPLTHDGLFIRKWCFDARTEKKLLKDKVACHLIFREAEWNIENGFLKPSTDQIDLLEEYSDERFRCEEKYILLCHSIPDYFDVHLEDCVVLKNEVIQS